Protein AF-A0A966WKJ8-F1 (afdb_monomer_lite)

Foldseek 3Di:
DDDDDPDDDDPDPPVVVVVVVVVVVVVVVVVVCVVCVVLVVQQCVLLVDDWDDPVSLVSNLVSCVVVVCDDVSSVQLSVQLVVVCVVVVDTHSVVSVVSSVVSVCVVCVVVPDDDDPPPPDD

pLDDT: mean 86.0, std 14.84, range [48.34, 98.31]

Secondary structure (DSSP, 8-state):
-------PPPP-THHHHHHHHHHHHHHHHHHHHHHTHHHHHHHHHGGGSSS--HHHHHHHHHHHHHTT--HHHHHHHHHHHHHHHHHHT---HHHHHHHHHHHHHHHHGGG-S---TTPPP-

Structure (mmCIF, N/CA/C/O backbone):
data_AF-A0A966WKJ8-F1
#
_entry.id   AF-A0A966WKJ8-F1
#
loop_
_atom_site.group_PDB
_atom_site.id
_atom_site.type_symbol
_atom_site.label_atom_id
_atom_site.label_alt_id
_atom_site.label_comp_id
_atom_site.label_asym_id
_atom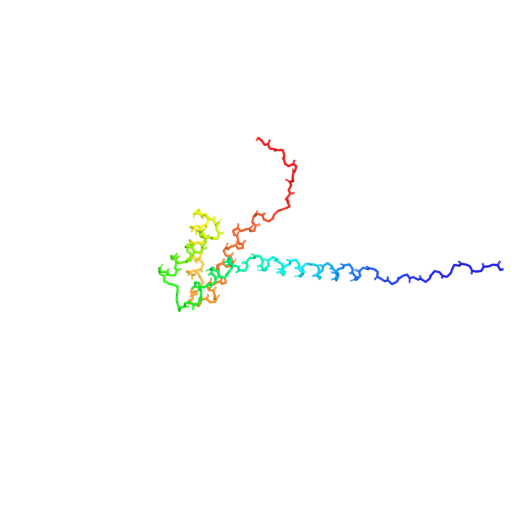_site.label_entity_id
_atom_site.label_seq_id
_atom_site.pdbx_PDB_ins_code
_atom_site.Cartn_x
_atom_site.Cartn_y
_atom_site.Cartn_z
_atom_site.occupancy
_atom_site.B_iso_or_equiv
_atom_site.auth_seq_id
_atom_site.auth_comp_id
_atom_site.auth_asym_id
_atom_site.auth_atom_id
_atom_site.pdbx_PDB_model_num
ATOM 1 N N . MET A 1 1 ? -6.209 -51.553 -58.256 1.00 51.97 1 MET A N 1
ATOM 2 C CA . MET A 1 1 ? -5.328 -51.666 -57.070 1.00 51.97 1 MET A CA 1
ATOM 3 C C . MET A 1 1 ? -4.437 -50.437 -57.142 1.00 51.97 1 MET A C 1
ATOM 5 O O . MET A 1 1 ? -3.725 -50.331 -58.119 1.00 51.97 1 MET A O 1
ATOM 9 N N . PHE A 1 2 ? -4.680 -49.344 -56.424 1.00 56.38 2 PHE A N 1
ATOM 10 C CA . PHE A 1 2 ? -4.413 -49.126 -55.002 1.00 56.38 2 PHE A CA 1
ATOM 11 C C . PHE A 1 2 ? -5.295 -47.969 -54.502 1.00 56.38 2 PHE A C 1
ATOM 13 O O . PHE A 1 2 ? -5.336 -46.915 -55.128 1.00 56.38 2 PHE A O 1
ATOM 20 N N . ASN A 1 3 ? -5.994 -48.159 -53.383 1.00 48.34 3 ASN A N 1
ATOM 21 C CA . ASN A 1 3 ? -6.744 -47.098 -52.712 1.00 48.34 3 ASN A CA 1
ATOM 22 C C . ASN A 1 3 ? -5.873 -46.570 -51.561 1.00 48.34 3 ASN A C 1
ATOM 24 O O . ASN A 1 3 ? -5.774 -47.232 -50.530 1.00 48.34 3 ASN A O 1
ATOM 28 N N . LEU A 1 4 ? -5.180 -45.440 -51.759 1.00 65.50 4 LEU A N 1
ATOM 29 C CA . LEU A 1 4 ? -4.133 -44.960 -50.841 1.00 65.50 4 LEU A CA 1
ATOM 30 C C . LEU A 1 4 ? -4.431 -43.615 -50.162 1.00 65.50 4 LEU A C 1
ATOM 32 O O . LEU A 1 4 ? -3.513 -42.982 -49.661 1.00 65.50 4 LEU A O 1
ATOM 36 N N . PHE A 1 5 ? -5.683 -43.153 -50.121 1.00 63.97 5 PHE A N 1
ATOM 37 C CA . PHE A 1 5 ? -6.009 -41.889 -49.449 1.00 63.97 5 PHE A CA 1
ATOM 38 C C . PHE A 1 5 ? -7.343 -41.952 -48.706 1.00 63.97 5 PHE A C 1
ATOM 40 O O . PHE A 1 5 ? -8.347 -41.374 -49.107 1.00 63.97 5 PHE A O 1
ATOM 47 N N . LYS A 1 6 ? -7.330 -42.610 -47.545 1.00 63.03 6 LYS A N 1
ATOM 48 C CA . LYS A 1 6 ? -8.292 -42.340 -46.470 1.00 63.03 6 LYS A CA 1
ATOM 49 C C . LYS A 1 6 ? -7.536 -41.669 -45.325 1.00 63.03 6 LYS A C 1
ATOM 51 O O . LYS A 1 6 ? -7.122 -42.312 -44.366 1.00 63.03 6 LYS A O 1
ATOM 56 N N . ARG A 1 7 ? -7.284 -40.362 -45.471 1.00 51.72 7 ARG A N 1
ATOM 57 C CA . ARG A 1 7 ? -6.708 -39.516 -44.416 1.00 51.72 7 ARG A CA 1
ATOM 58 C C . ARG A 1 7 ? -7.775 -39.337 -43.332 1.00 51.72 7 ARG A C 1
ATOM 60 O O . ARG A 1 7 ? -8.783 -38.673 -43.550 1.00 51.72 7 ARG A O 1
ATOM 67 N N . LYS A 1 8 ? -7.571 -39.977 -42.180 1.00 55.03 8 LYS A N 1
ATOM 68 C CA . LYS A 1 8 ? -8.306 -39.697 -40.942 1.00 55.03 8 LYS A CA 1
ATOM 69 C C . LYS A 1 8 ? -7.981 -38.259 -40.526 1.00 55.03 8 LYS A C 1
ATOM 71 O O . LYS A 1 8 ? -6.805 -37.912 -40.426 1.00 55.03 8 LYS A O 1
ATOM 76 N N . ALA A 1 9 ? -9.008 -37.428 -40.351 1.00 58.06 9 ALA A N 1
ATOM 77 C CA . ALA A 1 9 ? -8.851 -36.055 -39.883 1.00 58.06 9 ALA A CA 1
ATOM 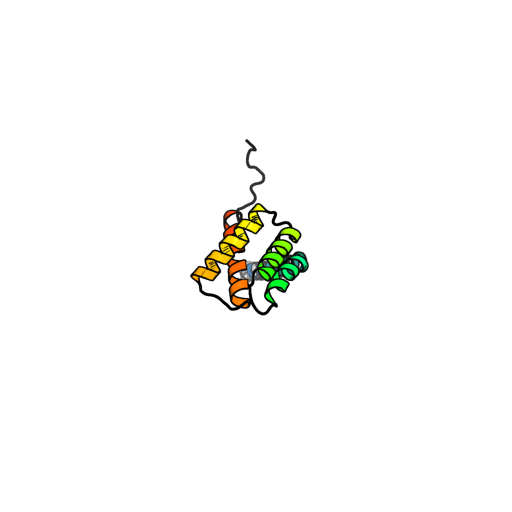78 C C . ALA A 1 9 ? -8.157 -36.046 -38.503 1.00 58.06 9 ALA A C 1
ATOM 80 O O . ALA A 1 9 ? -8.526 -36.863 -37.650 1.00 58.06 9 ALA A O 1
ATOM 81 N N . PRO A 1 10 ? -7.150 -35.184 -38.272 1.00 56.88 10 PRO A N 1
ATOM 82 C CA . PRO A 1 10 ? -6.540 -35.054 -36.956 1.00 56.88 10 PRO A CA 1
ATOM 83 C C . PRO A 1 10 ? -7.544 -34.430 -35.970 1.00 56.88 10 PRO A C 1
ATOM 85 O O . PRO A 1 10 ? -8.344 -33.581 -36.371 1.00 56.88 10 PRO A O 1
ATOM 88 N N . PRO A 1 11 ? -7.532 -34.838 -34.689 1.00 56.25 11 PRO A N 1
ATOM 89 C CA . PRO A 1 11 ? -8.347 -34.195 -33.669 1.00 56.25 11 PRO A CA 1
ATOM 90 C C . PRO A 1 11 ? -7.894 -32.743 -33.460 1.00 56.25 11 PRO A C 1
ATOM 92 O O . PRO A 1 11 ? -6.716 -32.417 -33.593 1.00 56.25 11 PRO A O 1
ATOM 95 N N . SER A 1 12 ? -8.866 -31.887 -33.145 1.00 60.41 12 SER A N 1
ATOM 96 C CA . SER A 1 12 ? -8.738 -30.455 -32.857 1.00 60.41 12 SER A CA 1
ATOM 97 C C . SER A 1 12 ? -7.530 -30.120 -31.964 1.00 60.41 12 SER A C 1
ATOM 99 O O . SER A 1 12 ? -7.561 -30.315 -30.752 1.00 60.41 12 SER A O 1
ATOM 101 N N . VAL A 1 13 ? -6.471 -29.575 -32.570 1.00 53.59 13 VAL A N 1
ATOM 102 C CA . VAL A 1 13 ? -5.258 -29.071 -31.892 1.00 53.59 13 VAL A CA 1
ATOM 103 C C . VAL A 1 13 ? -5.452 -27.694 -31.240 1.00 53.59 13 VAL A C 1
ATOM 105 O O . VAL A 1 13 ? -4.546 -27.184 -30.591 1.00 53.59 13 VAL A O 1
ATOM 108 N N . VAL A 1 14 ? -6.634 -27.086 -31.368 1.00 53.81 14 VAL A N 1
ATOM 109 C CA . VAL A 1 14 ? -6.886 -25.713 -30.894 1.00 53.81 14 VAL A CA 1
ATOM 110 C C . VAL A 1 14 ? -7.245 -25.668 -29.399 1.00 53.81 14 VAL A C 1
ATOM 112 O O . VAL A 1 14 ? -6.962 -24.683 -28.727 1.00 53.81 14 VAL A O 1
ATOM 115 N N . ALA A 1 15 ? -7.794 -26.754 -28.841 1.00 52.44 15 ALA A N 1
ATOM 116 C CA . ALA A 1 15 ? -8.186 -26.818 -27.427 1.00 52.44 15 ALA A CA 1
ATOM 117 C C . ALA A 1 15 ? -6.993 -26.987 -26.459 1.00 52.44 15 ALA A C 1
ATOM 119 O O . ALA A 1 15 ? -7.054 -26.533 -25.321 1.00 52.44 15 ALA A O 1
ATOM 120 N N . GLY A 1 16 ? -5.889 -27.601 -26.904 1.00 55.03 16 GLY A N 1
ATOM 121 C CA . GLY A 1 16 ? -4.723 -27.868 -26.049 1.00 55.03 16 GLY A CA 1
ATOM 122 C C . GLY A 1 16 ? -3.830 -26.649 -25.793 1.00 55.03 16 GLY A C 1
ATOM 123 O O . GLY A 1 16 ? -3.245 -26.532 -24.720 1.00 55.03 16 GLY A O 1
ATOM 124 N N . ALA A 1 17 ? -3.748 -25.716 -26.748 1.00 57.84 17 ALA A N 1
ATOM 125 C CA . ALA A 1 17 ? -2.874 -24.544 -26.648 1.00 57.84 17 ALA A CA 1
ATOM 126 C C . ALA A 1 17 ? -3.376 -23.509 -25.623 1.00 57.84 17 ALA A C 1
ATOM 128 O O . ALA A 1 17 ? -2.582 -22.962 -24.862 1.00 57.84 17 ALA A O 1
ATOM 129 N N . SER A 1 18 ? -4.694 -23.288 -25.551 1.00 64.88 18 SER A N 1
ATOM 130 C CA . SER A 1 18 ? -5.301 -22.371 -24.573 1.00 64.88 18 SER A CA 1
ATOM 131 C C . SER A 1 18 ? -5.183 -22.903 -23.140 1.00 64.88 18 SER A C 1
ATOM 133 O O . SER A 1 18 ? -4.885 -22.146 -22.220 1.00 64.88 18 SER A O 1
ATOM 135 N N . GLN A 1 19 ? -5.318 -24.218 -22.960 1.00 60.38 19 GLN A N 1
ATOM 136 C CA . GLN A 1 19 ? -5.237 -24.862 -21.649 1.00 60.38 19 GLN A CA 1
ATOM 137 C C . GLN A 1 19 ? -3.793 -24.934 -21.123 1.00 60.38 19 GLN A C 1
ATOM 139 O O . GLN A 1 19 ? -3.553 -24.728 -19.936 1.00 60.38 19 GLN A O 1
ATOM 144 N N . ALA A 1 20 ? -2.812 -25.149 -22.007 1.00 64.06 20 ALA A N 1
ATOM 145 C CA . ALA A 1 20 ? -1.393 -25.085 -21.654 1.00 64.06 20 ALA A CA 1
ATOM 146 C C . ALA A 1 20 ? -0.944 -23.659 -21.279 1.00 64.06 20 ALA A C 1
ATOM 148 O O . ALA A 1 20 ? -0.177 -23.493 -20.329 1.00 64.06 20 ALA A O 1
ATOM 149 N N . ALA A 1 21 ? -1.452 -22.636 -21.977 1.00 67.81 21 ALA A N 1
ATOM 150 C CA . ALA A 1 21 ? -1.175 -21.235 -21.666 1.00 67.81 21 ALA A CA 1
ATOM 151 C C . ALA A 1 21 ? -1.748 -20.820 -20.300 1.00 67.81 21 ALA A C 1
ATOM 153 O O . ALA A 1 21 ? -1.027 -20.231 -19.502 1.00 67.81 21 ALA A O 1
ATOM 154 N N . GLU A 1 22 ? -2.990 -21.194 -19.969 1.00 68.44 22 GLU A N 1
ATOM 155 C CA . GLU A 1 22 ? -3.571 -20.909 -18.646 1.00 68.44 22 GLU A CA 1
ATOM 156 C C . GLU A 1 22 ? -2.790 -21.560 -17.496 1.00 68.44 22 GLU A C 1
ATOM 158 O O . GLU A 1 22 ? -2.602 -20.948 -16.442 1.00 68.44 22 GLU A O 1
ATOM 163 N N . VAL A 1 23 ? -2.321 -22.799 -17.678 1.00 73.94 23 VAL A N 1
ATOM 164 C CA . VAL A 1 23 ? -1.502 -23.494 -16.672 1.00 73.94 23 VAL A CA 1
ATOM 165 C C . VAL A 1 23 ? -0.152 -22.794 -16.497 1.00 73.94 23 VAL A C 1
ATOM 167 O O . VAL A 1 23 ? 0.280 -22.583 -15.364 1.00 73.94 23 VAL A O 1
ATOM 170 N N . ALA A 1 24 ? 0.481 -22.367 -17.592 1.00 77.44 24 ALA A N 1
ATOM 171 C CA . ALA A 1 24 ? 1.726 -21.605 -17.543 1.00 77.44 24 ALA A CA 1
ATOM 172 C C . ALA A 1 24 ? 1.544 -20.232 -16.868 1.00 77.44 24 ALA A C 1
ATOM 174 O O . ALA A 1 24 ? 2.355 -19.851 -16.024 1.00 77.44 24 ALA A O 1
ATOM 175 N N . SER A 1 25 ? 0.456 -19.512 -17.166 1.00 78.56 25 SER A N 1
ATOM 176 C CA . SER A 1 25 ? 0.123 -18.240 -16.510 1.00 78.56 25 SER A CA 1
ATOM 177 C C . SER A 1 25 ? -0.134 -18.415 -15.014 1.00 78.56 25 SER A C 1
ATOM 179 O O . SER A 1 25 ? 0.304 -17.588 -14.216 1.00 78.56 25 SER A O 1
ATOM 181 N N . ARG A 1 26 ? -0.798 -19.505 -14.606 1.00 83.44 26 ARG A N 1
ATOM 182 C CA . ARG A 1 26 ? -1.004 -19.840 -13.189 1.00 83.44 26 ARG A CA 1
ATOM 183 C C . ARG A 1 26 ? 0.310 -20.121 -12.461 1.00 83.44 26 ARG A C 1
ATOM 185 O O . ARG A 1 26 ? 0.480 -19.643 -11.341 1.00 83.44 26 ARG A O 1
ATOM 192 N N . ASP A 1 27 ? 1.239 -20.840 -13.090 1.00 92.56 27 ASP A N 1
ATOM 193 C CA . ASP A 1 27 ? 2.570 -21.088 -12.520 1.00 92.56 27 ASP A CA 1
ATOM 194 C C . ASP A 1 27 ? 3.376 -19.787 -12.383 1.00 92.56 27 ASP A C 1
ATOM 196 O O . ASP A 1 27 ? 3.941 -19.501 -11.325 1.00 92.56 27 ASP A O 1
ATOM 200 N N . TRP A 1 28 ? 3.360 -18.937 -13.414 1.00 94.88 28 TRP A N 1
ATOM 201 C CA . TRP A 1 28 ? 4.014 -17.628 -13.377 1.00 94.88 28 TRP A CA 1
ATOM 202 C C . TRP A 1 28 ? 3.440 -16.712 -12.284 1.00 94.88 28 TRP A C 1
ATOM 204 O O . TRP A 1 28 ? 4.205 -16.155 -11.495 1.00 94.88 28 TRP A O 1
ATOM 214 N N . LEU A 1 29 ? 2.110 -16.613 -12.165 1.00 95.38 29 LEU A N 1
ATOM 215 C CA . LEU A 1 29 ? 1.454 -15.847 -11.097 1.00 95.38 29 LEU A CA 1
ATOM 216 C C . LEU A 1 29 ? 1.809 -16.385 -9.706 1.00 95.38 29 LEU A C 1
ATOM 218 O O . LEU A 1 29 ? 1.990 -15.604 -8.771 1.00 95.38 29 LEU A O 1
ATOM 222 N N . GLY A 1 30 ? 1.937 -17.706 -9.558 1.00 95.75 30 GLY A N 1
ATOM 223 C CA . GLY A 1 30 ? 2.385 -18.334 -8.317 1.00 95.75 30 GLY A CA 1
ATOM 224 C C . GLY A 1 30 ? 3.795 -17.891 -7.925 1.00 95.75 30 GLY A C 1
ATOM 225 O O . GLY A 1 30 ? 4.022 -17.475 -6.785 1.00 95.75 30 GLY A O 1
ATOM 226 N N . ARG A 1 31 ? 4.729 -17.900 -8.883 1.00 96.00 31 ARG A N 1
ATOM 227 C CA . ARG A 1 31 ? 6.105 -17.418 -8.677 1.00 96.00 31 ARG A CA 1
ATOM 228 C C . ARG A 1 31 ? 6.139 -15.930 -8.335 1.00 96.00 31 ARG A C 1
ATOM 230 O O . ARG A 1 31 ? 6.814 -15.560 -7.378 1.00 96.00 31 ARG A O 1
ATOM 237 N N . LEU A 1 32 ? 5.368 -15.106 -9.047 1.00 94.75 32 LEU A N 1
ATOM 238 C CA . LEU A 1 32 ? 5.255 -13.669 -8.783 1.00 94.75 32 LEU A CA 1
ATOM 239 C C . LEU A 1 32 ? 4.695 -13.388 -7.382 1.00 94.75 32 LEU A C 1
ATOM 241 O O . LEU A 1 32 ? 5.228 -12.573 -6.632 1.00 94.75 32 LEU A O 1
ATOM 245 N N . ARG A 1 33 ? 3.635 -14.098 -6.981 1.00 94.00 33 ARG A N 1
ATOM 246 C CA . ARG A 1 33 ? 3.072 -13.976 -5.632 1.00 94.00 33 ARG A CA 1
ATOM 247 C C . ARG A 1 33 ? 4.098 -14.361 -4.569 1.00 94.00 33 ARG A C 1
ATOM 249 O O . ARG A 1 33 ? 4.189 -13.689 -3.544 1.00 94.00 33 ARG A O 1
ATOM 256 N N . SER A 1 34 ? 4.861 -15.428 -4.808 1.00 96.00 34 SER A N 1
ATOM 257 C CA . SER A 1 34 ? 5.915 -15.871 -3.895 1.00 96.00 34 SER A CA 1
ATOM 258 C C . SER A 1 34 ? 7.037 -14.840 -3.777 1.00 96.00 34 SER A C 1
ATOM 260 O O . SER A 1 34 ? 7.496 -14.585 -2.665 1.00 96.00 34 SER A O 1
ATOM 262 N N . SER A 1 35 ? 7.473 -14.226 -4.882 1.00 95.56 35 SER A N 1
ATOM 263 C CA . SER A 1 35 ? 8.537 -13.215 -4.849 1.00 95.56 35 SER A CA 1
ATOM 264 C C . SER A 1 35 ? 8.094 -11.925 -4.156 1.00 95.56 35 SER A C 1
ATOM 266 O O . SER A 1 35 ? 8.895 -11.296 -3.472 1.00 95.56 35 SER A O 1
ATOM 268 N N . LEU A 1 36 ? 6.813 -11.564 -4.261 1.00 95.56 36 LEU A N 1
ATOM 269 C CA . LEU A 1 36 ? 6.237 -10.380 -3.614 1.00 95.56 36 LEU A CA 1
ATOM 270 C C . LEU A 1 36 ? 5.739 -10.626 -2.181 1.00 95.56 36 LEU A C 1
ATOM 272 O O . LEU A 1 36 ? 5.232 -9.703 -1.541 1.00 95.56 36 LEU A O 1
ATOM 276 N N . GLN A 1 37 ? 5.869 -11.845 -1.646 1.00 95.69 37 GLN A N 1
ATOM 277 C CA . GLN A 1 37 ? 5.255 -12.217 -0.367 1.00 95.69 37 GLN A CA 1
ATOM 278 C C . GLN A 1 37 ? 5.717 -11.326 0.791 1.00 95.69 37 GLN A C 1
ATOM 280 O O . GLN A 1 37 ? 4.882 -10.908 1.594 1.00 95.69 37 GLN A O 1
ATOM 285 N N . ARG A 1 38 ? 7.013 -10.997 0.868 1.00 93.75 38 ARG A N 1
ATOM 286 C CA . ARG A 1 38 ? 7.563 -10.147 1.936 1.00 93.75 38 ARG A CA 1
ATOM 287 C C . ARG A 1 38 ? 6.965 -8.740 1.903 1.00 93.75 38 ARG A C 1
ATOM 289 O O . ARG A 1 38 ? 6.430 -8.294 2.913 1.00 93.75 38 ARG A O 1
ATOM 296 N N . THR A 1 39 ? 6.989 -8.095 0.739 1.00 94.12 39 THR A N 1
ATOM 297 C CA . THR A 1 39 ? 6.427 -6.754 0.524 1.00 94.12 39 THR A CA 1
ATOM 298 C C . THR A 1 39 ? 4.934 -6.725 0.825 1.00 94.12 39 THR A C 1
ATOM 300 O O . THR A 1 39 ? 4.470 -5.927 1.637 1.00 94.12 39 THR A O 1
ATOM 303 N N . GLY A 1 40 ? 4.184 -7.664 0.241 1.00 93.56 40 GLY A N 1
ATOM 304 C CA . GLY A 1 40 ? 2.746 -7.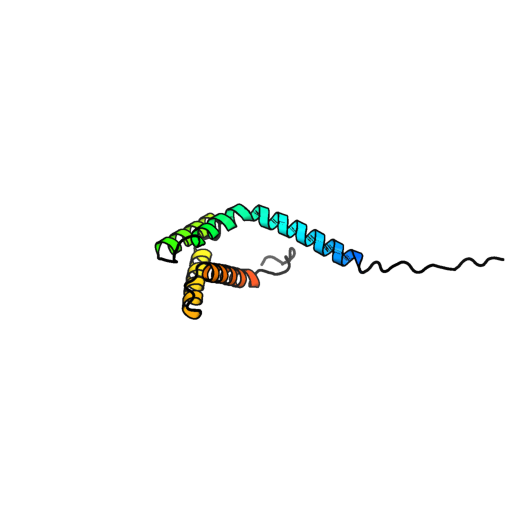765 0.461 1.00 93.56 40 GLY A CA 1
ATOM 305 C C . GLY A 1 40 ? 2.390 -8.012 1.927 1.00 93.56 40 GLY A C 1
ATOM 306 O O . GLY A 1 40 ? 1.398 -7.473 2.407 1.00 93.56 40 GLY A O 1
ATOM 307 N N . SER A 1 41 ? 3.205 -8.781 2.656 1.00 93.62 41 SER A N 1
ATOM 308 C CA . SER A 1 41 ? 2.975 -9.040 4.083 1.00 93.62 41 SER A CA 1
ATOM 309 C C . SER A 1 41 ? 3.279 -7.815 4.939 1.00 93.62 41 SER A C 1
ATOM 311 O O . SER A 1 41 ? 2.471 -7.493 5.799 1.00 93.62 41 SER A O 1
ATOM 313 N N . SER A 1 42 ? 4.378 -7.098 4.671 1.00 93.56 42 SER A N 1
ATOM 314 C CA . SER A 1 42 ? 4.732 -5.871 5.402 1.00 93.56 42 SER A CA 1
ATOM 315 C C . SER A 1 42 ? 3.619 -4.825 5.338 1.00 93.56 42 SER A C 1
ATOM 317 O O . SER A 1 42 ? 3.283 -4.225 6.350 1.00 93.56 42 SER A O 1
ATOM 319 N N . ILE A 1 43 ? 3.012 -4.644 4.163 1.00 94.75 43 IL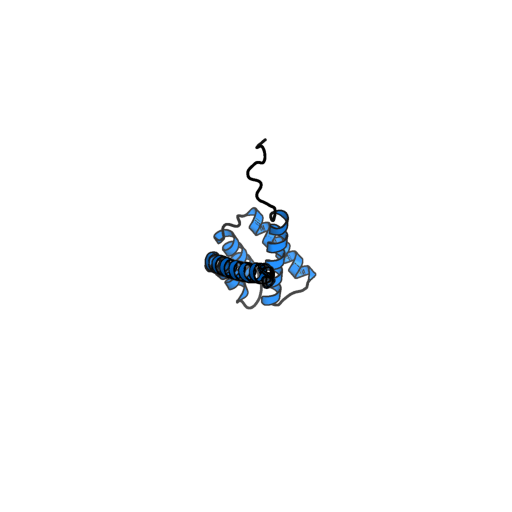E A N 1
ATOM 320 C CA . ILE A 1 43 ? 1.899 -3.705 3.972 1.00 94.75 43 ILE A CA 1
ATOM 321 C C . ILE A 1 43 ? 0.604 -4.263 4.583 1.00 94.75 43 ILE A C 1
ATOM 323 O O . ILE A 1 43 ? -0.171 -3.530 5.189 1.00 94.75 43 ILE A O 1
ATOM 327 N N . ALA A 1 44 ? 0.350 -5.570 4.446 1.00 92.94 44 ALA A N 1
ATOM 328 C CA . ALA A 1 44 ? -0.877 -6.186 4.945 1.00 92.94 44 ALA A CA 1
ATOM 329 C C . ALA A 1 44 ? -0.991 -6.182 6.478 1.00 92.94 44 ALA A C 1
ATOM 331 O O . ALA A 1 44 ? -2.117 -6.149 6.975 1.00 92.94 44 ALA A O 1
ATOM 332 N N . THR A 1 45 ? 0.126 -6.211 7.213 1.00 92.56 45 THR A N 1
ATOM 333 C CA . THR A 1 45 ? 0.134 -6.209 8.687 1.00 92.56 45 THR A CA 1
ATOM 334 C C . THR A 1 45 ? -0.568 -4.984 9.268 1.00 92.56 45 THR A C 1
ATOM 336 O O . THR A 1 45 ? -1.329 -5.136 10.223 1.00 92.56 45 THR A O 1
ATOM 339 N N . VAL A 1 46 ? -0.442 -3.818 8.626 1.00 92.06 46 VAL A N 1
ATOM 340 C CA . VAL A 1 46 ? -1.121 -2.574 9.035 1.00 92.06 46 VAL A CA 1
ATOM 341 C C . VAL A 1 46 ? -2.645 -2.753 9.096 1.00 92.06 46 VAL A C 1
ATOM 343 O O . VAL A 1 46 ? -3.333 -2.183 9.939 1.00 92.06 46 VAL A O 1
ATOM 346 N N . PHE A 1 47 ? -3.195 -3.625 8.245 1.00 91.44 47 PHE A N 1
ATOM 347 C CA . PHE A 1 47 ? -4.635 -3.884 8.168 1.00 91.44 47 PHE A CA 1
ATOM 348 C C . PHE A 1 47 ? -5.142 -4.958 9.138 1.00 91.44 47 PHE A C 1
ATOM 350 O O . PHE A 1 47 ? -6.318 -5.312 9.094 1.00 91.44 47 PHE A O 1
ATOM 357 N N . THR A 1 48 ? -4.278 -5.491 10.005 1.00 88.88 48 THR A N 1
ATOM 358 C CA . THR A 1 48 ? -4.671 -6.446 11.058 1.00 88.88 48 THR A CA 1
ATOM 359 C C . THR A 1 48 ? -5.105 -5.762 12.358 1.00 88.88 48 THR A C 1
ATOM 361 O O . THR A 1 48 ? -5.685 -6.414 13.229 1.00 88.88 48 THR A O 1
ATOM 364 N N . GLY A 1 49 ? -4.856 -4.452 12.480 1.00 81.00 49 GLY A N 1
ATOM 365 C CA . GLY A 1 49 ? -5.309 -3.617 13.591 1.00 81.00 49 GLY A CA 1
ATOM 366 C C . GLY A 1 49 ? -6.828 -3.392 13.618 1.00 81.00 49 GLY A C 1
ATOM 367 O O . GLY A 1 49 ? -7.566 -3.817 12.731 1.00 81.00 49 GLY A O 1
ATOM 368 N N . LYS A 1 50 ? -7.315 -2.719 14.669 1.00 75.00 50 LYS A N 1
ATOM 369 C CA . LYS A 1 50 ? -8.759 -2.499 14.899 1.00 75.00 50 LYS A CA 1
ATOM 370 C C . LYS A 1 50 ? -9.363 -1.346 14.096 1.00 75.00 50 LYS A C 1
ATOM 372 O O . LYS A 1 50 ? -10.565 -1.369 13.846 1.00 75.00 50 LYS A O 1
ATOM 377 N N . TRP A 1 51 ? -8.575 -0.332 13.759 1.00 81.75 51 TRP A N 1
ATOM 378 C CA . TRP A 1 51 ? -9.032 0.863 13.057 1.00 81.75 51 TRP A CA 1
ATOM 379 C C . TRP A 1 51 ? -7.854 1.542 12.358 1.00 81.75 51 TRP A C 1
ATOM 381 O O . TRP A 1 51 ? -6.700 1.287 12.692 1.00 81.75 51 TRP A O 1
ATOM 391 N N . LEU A 1 52 ? -8.163 2.421 11.407 1.00 85.44 52 LEU A N 1
ATOM 392 C CA . LEU A 1 52 ? -7.179 3.258 10.735 1.00 85.44 52 LEU A CA 1
ATOM 393 C C . LEU A 1 52 ? -7.113 4.622 11.437 1.00 85.44 52 LEU A C 1
ATOM 395 O O . LEU A 1 52 ? -7.981 5.471 11.227 1.00 85.44 52 LEU A O 1
ATOM 399 N N . ASP A 1 53 ? -6.119 4.795 12.300 1.00 89.38 53 ASP A N 1
ATOM 400 C CA . ASP A 1 53 ? -5.766 6.050 12.966 1.00 89.38 53 ASP A CA 1
ATOM 401 C C . ASP A 1 53 ? -4.462 6.633 12.397 1.00 89.38 53 ASP A C 1
ATOM 403 O O . ASP A 1 53 ? -3.905 6.124 11.421 1.00 89.38 53 ASP A O 1
ATOM 407 N N . ASP A 1 54 ? -3.995 7.735 12.982 1.00 91.50 54 ASP A N 1
ATOM 408 C CA . ASP A 1 54 ? -2.776 8.425 12.549 1.00 91.50 54 ASP A CA 1
ATOM 409 C C . ASP A 1 54 ? -1.524 7.534 12.669 1.00 91.50 54 ASP A C 1
ATOM 411 O O . ASP A 1 54 ? -0.646 7.579 11.800 1.00 91.50 54 ASP A O 1
ATOM 415 N N . ASP A 1 55 ? -1.473 6.669 13.685 1.00 92.25 55 ASP A N 1
ATOM 416 C CA . ASP A 1 55 ? -0.392 5.697 13.865 1.00 92.25 55 ASP A CA 1
ATOM 417 C C . ASP A 1 55 ? -0.412 4.650 12.741 1.00 92.25 55 ASP A C 1
ATOM 419 O O . ASP A 1 55 ? 0.621 4.388 12.122 1.00 92.25 55 ASP A O 1
ATOM 423 N N . ALA A 1 56 ? -1.587 4.120 12.389 1.00 92.69 56 ALA A N 1
ATOM 424 C CA . ALA A 1 56 ? -1.733 3.181 11.279 1.00 92.69 56 ALA A CA 1
ATOM 425 C C . ALA A 1 56 ? -1.380 3.814 9.917 1.00 92.69 56 ALA A C 1
ATOM 427 O O . ALA A 1 56 ? -0.790 3.151 9.062 1.00 92.69 56 ALA A O 1
ATOM 428 N N . TYR A 1 57 ? -1.682 5.101 9.699 1.00 95.06 57 TYR A N 1
ATOM 429 C CA . TYR A 1 57 ? -1.220 5.816 8.499 1.00 95.06 57 TYR A CA 1
ATOM 430 C C . TYR A 1 57 ? 0.306 5.953 8.457 1.00 95.06 57 TYR A C 1
ATOM 432 O O . TYR A 1 57 ? 0.897 5.792 7.390 1.00 95.06 57 TYR A O 1
ATOM 440 N N . THR A 1 58 ? 0.935 6.215 9.602 1.00 95.94 58 THR A N 1
ATOM 441 C CA . THR A 1 58 ? 2.398 6.303 9.723 1.00 95.94 58 THR A CA 1
ATOM 442 C C . THR A 1 58 ? 3.056 4.942 9.472 1.00 95.94 58 THR A C 1
ATOM 444 O O . THR A 1 58 ? 4.062 4.845 8.768 1.00 95.94 58 THR A O 1
ATOM 447 N N . GLU A 1 59 ? 2.469 3.859 9.988 1.00 95.19 59 GLU A N 1
ATOM 448 C CA . GLU A 1 59 ? 2.943 2.496 9.736 1.00 95.19 59 GLU A CA 1
ATOM 449 C C . GLU A 1 59 ? 2.807 2.121 8.252 1.00 95.19 59 GLU A C 1
ATOM 451 O O . GLU A 1 59 ? 3.735 1.555 7.669 1.00 95.19 59 GLU A O 1
ATOM 456 N N . LEU A 1 60 ? 1.692 2.497 7.613 1.00 96.62 60 LEU A N 1
ATOM 457 C CA . LEU A 1 60 ? 1.492 2.298 6.177 1.00 96.62 60 LEU A CA 1
ATOM 458 C C . LEU A 1 60 ? 2.519 3.068 5.341 1.00 96.62 60 LEU A C 1
ATOM 460 O O . LEU A 1 60 ? 3.078 2.503 4.401 1.00 96.62 60 LEU A O 1
ATOM 464 N N . GLU A 1 61 ? 2.791 4.330 5.682 1.00 97.38 61 GLU A N 1
ATOM 465 C CA . GLU A 1 61 ? 3.829 5.138 5.033 1.00 97.38 61 GLU A CA 1
ATOM 466 C C . GL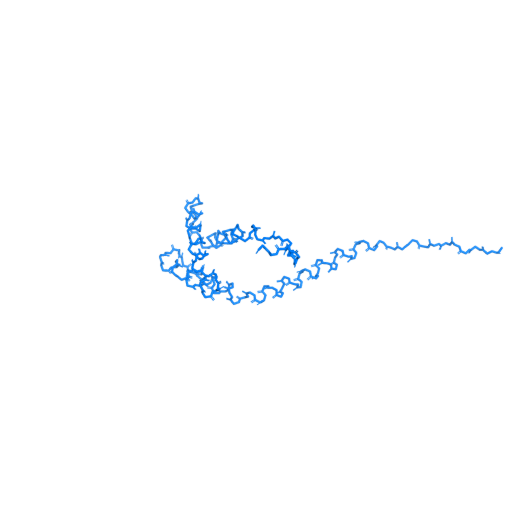U A 1 61 ? 5.197 4.453 5.120 1.00 97.38 61 GLU A C 1
ATOM 468 O O . GLU A 1 61 ? 5.863 4.247 4.103 1.00 97.38 61 GLU A O 1
ATOM 473 N N . SER A 1 62 ? 5.583 4.031 6.326 1.00 97.00 62 SER A N 1
ATOM 474 C CA . SER A 1 62 ? 6.835 3.315 6.572 1.00 97.00 62 SER A CA 1
ATOM 475 C C . SER A 1 62 ? 6.921 2.021 5.758 1.00 97.00 62 SER A C 1
ATOM 477 O O . SER A 1 62 ? 7.926 1.768 5.090 1.00 97.00 62 SER A O 1
ATOM 479 N N . ALA A 1 63 ? 5.847 1.224 5.731 1.00 96.44 63 ALA A N 1
ATOM 480 C CA . ALA A 1 63 ? 5.786 -0.013 4.959 1.00 96.44 63 ALA A CA 1
ATOM 481 C C . ALA A 1 63 ? 5.937 0.225 3.447 1.00 96.44 63 ALA A C 1
ATOM 483 O O . ALA A 1 63 ? 6.629 -0.543 2.779 1.00 96.44 63 ALA A O 1
ATOM 484 N N . LEU A 1 64 ? 5.329 1.286 2.906 1.00 97.44 64 LEU A N 1
ATOM 485 C CA . LEU A 1 64 ? 5.452 1.659 1.493 1.00 97.44 64 LEU A CA 1
ATOM 486 C C . LEU A 1 64 ? 6.868 2.145 1.145 1.00 97.44 64 LEU A C 1
ATOM 488 O O . LEU A 1 64 ? 7.400 1.794 0.094 1.00 97.44 64 LEU A O 1
ATOM 492 N N . LEU A 1 65 ? 7.512 2.904 2.034 1.00 97.50 65 LEU A N 1
ATOM 493 C CA . LEU A 1 65 ? 8.893 3.353 1.838 1.00 97.50 65 LEU A CA 1
ATOM 494 C C . LEU A 1 65 ? 9.896 2.196 1.911 1.00 97.50 65 LEU A C 1
ATOM 496 O O . LEU A 1 65 ? 10.777 2.111 1.062 1.00 97.50 65 LEU A O 1
ATOM 500 N N . MET A 1 66 ? 9.736 1.274 2.867 1.00 96.19 66 MET A N 1
ATOM 501 C CA . MET A 1 66 ? 10.541 0.044 2.941 1.00 96.19 66 MET A CA 1
ATOM 502 C C . MET A 1 66 ? 10.322 -0.886 1.740 1.00 96.19 66 MET A C 1
ATOM 504 O O . MET A 1 66 ? 11.159 -1.742 1.466 1.00 96.19 66 MET A O 1
ATOM 508 N N . ALA A 1 67 ? 9.193 -0.738 1.046 1.00 95.69 67 ALA A N 1
ATOM 509 C CA . ALA A 1 67 ? 8.862 -1.452 -0.180 1.00 95.69 67 ALA A CA 1
ATOM 510 C C . ALA A 1 67 ? 9.400 -0.773 -1.453 1.00 95.69 67 ALA A C 1
ATOM 512 O O . ALA A 1 67 ? 8.973 -1.136 -2.548 1.00 95.69 67 ALA A O 1
ATOM 513 N N . ASP A 1 68 ? 10.299 0.206 -1.321 1.00 95.94 68 ASP A N 1
ATOM 514 C CA . ASP A 1 68 ? 10.908 0.951 -2.426 1.00 95.94 68 ASP A CA 1
ATOM 515 C C . ASP A 1 68 ? 9.907 1.753 -3.289 1.00 95.94 68 ASP A C 1
ATOM 517 O O . ASP A 1 68 ? 10.175 2.039 -4.455 1.00 95.94 68 ASP A O 1
ATOM 521 N N . ALA A 1 69 ? 8.760 2.177 -2.737 1.00 94.94 69 ALA A N 1
ATOM 522 C CA . ALA A 1 69 ? 7.814 3.030 -3.473 1.00 94.94 69 ALA A CA 1
ATOM 523 C C . ALA A 1 69 ? 8.355 4.458 -3.708 1.00 94.94 69 ALA A C 1
ATOM 525 O O . ALA A 1 69 ? 8.043 5.099 -4.711 1.00 94.94 69 ALA A O 1
ATOM 526 N N . GLY A 1 70 ? 9.185 4.956 -2.785 1.00 96.88 70 GLY A N 1
ATOM 527 C CA . GLY A 1 70 ? 9.697 6.326 -2.789 1.00 96.88 70 GLY A CA 1
ATOM 528 C C . GLY A 1 70 ? 8.695 7.359 -2.254 1.00 96.88 70 GLY A C 1
ATOM 529 O O . GLY A 1 70 ? 7.482 7.166 -2.281 1.00 96.88 70 GLY A O 1
ATOM 530 N N . VAL A 1 71 ? 9.215 8.488 -1.761 1.00 97.81 71 VAL A N 1
ATOM 531 C CA . VAL A 1 71 ? 8.417 9.521 -1.068 1.00 97.81 71 VAL A CA 1
ATOM 532 C C . VAL A 1 71 ? 7.245 10.054 -1.909 1.00 97.81 71 VAL A C 1
ATOM 534 O O . VAL A 1 71 ? 6.131 10.072 -1.386 1.00 97.81 71 VAL A O 1
ATOM 537 N N . PRO A 1 72 ? 7.421 10.435 -3.194 1.00 97.69 72 PRO A N 1
ATOM 538 C CA . PRO A 1 72 ? 6.322 11.016 -3.968 1.00 97.69 72 PRO A CA 1
ATOM 539 C C . PRO A 1 72 ? 5.169 10.033 -4.201 1.00 97.69 72 PRO A C 1
ATOM 541 O O . PRO A 1 72 ? 4.003 10.406 -4.081 1.00 97.69 72 PRO A O 1
ATOM 544 N N . ALA A 1 73 ? 5.485 8.770 -4.507 1.00 96.94 73 ALA A N 1
ATOM 545 C CA . ALA A 1 73 ? 4.468 7.749 -4.735 1.00 96.94 73 ALA A CA 1
ATOM 546 C C . ALA A 1 73 ? 3.735 7.410 -3.435 1.00 96.94 73 ALA A C 1
ATOM 548 O O . ALA A 1 73 ? 2.509 7.339 -3.428 1.00 96.94 73 ALA A O 1
ATOM 549 N N . THR A 1 74 ? 4.464 7.264 -2.324 1.00 98.06 74 THR A N 1
ATOM 550 C CA . THR A 1 74 ? 3.860 7.005 -1.014 1.00 98.06 74 THR A CA 1
ATOM 551 C C . THR A 1 74 ? 2.892 8.117 -0.610 1.00 98.06 74 THR A C 1
ATOM 553 O O . THR A 1 74 ? 1.756 7.822 -0.246 1.00 98.06 74 THR A O 1
ATOM 556 N N . GLN A 1 75 ? 3.291 9.388 -0.736 1.00 98.19 75 GLN A N 1
ATOM 557 C CA . GLN A 1 75 ? 2.416 10.528 -0.434 1.00 98.19 75 GLN A CA 1
ATOM 558 C C . GLN A 1 75 ? 1.145 10.504 -1.287 1.00 98.19 75 GLN A C 1
ATOM 560 O O . GLN A 1 75 ? 0.041 10.573 -0.748 1.00 98.19 75 GLN A O 1
ATOM 565 N N . TYR A 1 76 ? 1.294 10.304 -2.599 1.00 98.19 76 TYR A N 1
ATOM 566 C CA . TYR A 1 76 ? 0.160 10.185 -3.512 1.00 98.19 76 TYR A CA 1
ATOM 567 C C . TYR A 1 76 ? -0.794 9.052 -3.105 1.00 98.19 76 TYR A C 1
ATOM 569 O O . TYR A 1 76 ? -2.003 9.263 -3.006 1.00 98.19 76 TYR A O 1
ATOM 577 N N . ILE A 1 77 ? -0.264 7.860 -2.815 1.00 98.19 77 ILE A N 1
ATOM 578 C CA . ILE A 1 77 ? -1.061 6.692 -2.415 1.00 98.19 77 ILE A CA 1
ATOM 579 C C . ILE A 1 77 ? -1.865 6.991 -1.143 1.00 98.19 77 ILE A C 1
ATOM 581 O O . ILE A 1 77 ? -3.060 6.695 -1.090 1.00 98.19 77 ILE A O 1
ATOM 585 N N . LEU A 1 78 ? -1.243 7.600 -0.128 1.00 97.88 78 LEU A N 1
ATOM 586 C CA . LEU A 1 78 ? -1.908 7.926 1.138 1.00 97.88 78 LEU A CA 1
ATOM 587 C C . LEU A 1 78 ? -3.005 8.983 0.963 1.00 97.88 78 LEU A C 1
ATOM 589 O O . LEU A 1 78 ? -4.078 8.862 1.557 1.00 97.88 78 LEU A O 1
ATOM 593 N N . GLU A 1 79 ? -2.766 10.002 0.139 1.00 98.19 79 GLU A N 1
ATOM 594 C CA . GLU A 1 79 ? -3.763 11.027 -0.181 1.00 98.19 79 GLU A CA 1
ATOM 595 C C . GLU A 1 79 ? -4.970 10.436 -0.916 1.00 98.19 79 GLU A C 1
ATOM 597 O O . GLU A 1 79 ? -6.114 10.660 -0.506 1.00 98.19 79 GLU A O 1
ATOM 602 N N . GLN A 1 80 ? -4.734 9.630 -1.956 1.00 98.31 80 GLN A N 1
ATOM 603 C CA . GLN A 1 80 ? -5.811 8.979 -2.706 1.00 98.31 80 GLN A CA 1
ATOM 604 C C . GLN A 1 80 ? -6.594 7.991 -1.836 1.00 98.31 80 GLN A C 1
ATOM 606 O O . GLN A 1 80 ? -7.825 7.951 -1.900 1.00 98.31 80 GLN A O 1
ATOM 611 N N . LEU A 1 81 ? -5.912 7.248 -0.960 1.00 97.56 81 LEU A N 1
ATOM 612 C CA . LEU A 1 81 ? -6.563 6.350 -0.011 1.00 97.56 81 LEU A CA 1
ATOM 613 C C . LEU A 1 81 ? -7.496 7.125 0.933 1.00 97.56 81 LEU A C 1
ATOM 615 O O . LEU A 1 81 ? -8.665 6.762 1.069 1.00 97.56 81 LEU A O 1
ATOM 619 N N . LYS A 1 82 ? -7.029 8.232 1.528 1.00 96.31 82 LYS A N 1
ATOM 620 C CA . LYS A 1 82 ? -7.854 9.100 2.392 1.00 96.31 82 LYS A CA 1
ATOM 621 C C . LYS A 1 82 ? -9.082 9.637 1.653 1.00 96.31 82 LYS A C 1
ATOM 623 O O . LYS A 1 82 ? -10.182 9.651 2.213 1.00 96.31 82 LYS A O 1
ATOM 628 N N . LEU A 1 83 ? -8.917 10.049 0.395 1.00 97.44 83 LEU A N 1
ATOM 629 C CA . LEU A 1 83 ? -10.020 10.521 -0.445 1.00 97.44 83 LEU A CA 1
ATOM 630 C C . LEU A 1 83 ? -11.060 9.423 -0.695 1.00 97.44 83 LEU A C 1
ATOM 632 O O . LEU A 1 83 ? -12.246 9.656 -0.451 1.00 97.44 83 LEU A O 1
ATOM 636 N N . LYS A 1 84 ? -10.642 8.221 -1.109 1.00 96.88 84 LYS A N 1
ATOM 637 C CA . LYS A 1 84 ? -11.561 7.101 -1.368 1.00 96.88 84 LYS A CA 1
ATOM 638 C C . LYS A 1 84 ? -12.268 6.618 -0.099 1.00 96.88 84 LYS A C 1
ATOM 640 O O . LYS A 1 84 ? -13.469 6.345 -0.132 1.00 96.88 84 LYS A O 1
ATOM 645 N N . ILE A 1 85 ? -11.582 6.575 1.046 1.00 95.44 85 ILE A N 1
ATOM 646 C CA . ILE A 1 85 ? -12.214 6.257 2.340 1.00 95.44 85 ILE A CA 1
ATOM 647 C C . ILE A 1 85 ? -13.312 7.277 2.657 1.00 95.44 85 ILE A C 1
ATOM 649 O O . ILE A 1 85 ? -14.424 6.895 3.016 1.00 95.44 85 ILE A O 1
ATOM 653 N N . LYS A 1 86 ? -13.035 8.574 2.471 1.00 95.69 86 LYS A N 1
ATOM 654 C CA . LYS A 1 86 ? -14.017 9.641 2.700 1.00 95.69 86 LYS A CA 1
ATOM 655 C C . LYS A 1 86 ? -15.220 9.544 1.756 1.00 95.69 86 LYS A C 1
ATOM 657 O O . LYS A 1 86 ? -16.340 9.789 2.191 1.00 95.69 86 LYS A O 1
ATOM 662 N N . GLN A 1 87 ? -15.000 9.199 0.488 1.00 96.50 87 GLN A N 1
ATOM 663 C CA . GLN A 1 87 ? -16.063 9.049 -0.513 1.00 96.50 87 GLN A CA 1
ATOM 664 C C . GLN A 1 87 ? -16.958 7.835 -0.243 1.00 96.50 87 GLN A C 1
ATOM 666 O O . GLN A 1 87 ? -18.171 7.916 -0.407 1.00 96.50 87 GLN A O 1
ATOM 671 N N . THR A 1 88 ? -16.365 6.720 0.183 1.00 94.94 88 THR A N 1
ATOM 672 C CA . THR A 1 88 ? -17.092 5.467 0.443 1.00 94.94 88 THR A CA 1
ATOM 673 C C . THR A 1 88 ? -17.682 5.392 1.850 1.00 94.94 88 THR A C 1
ATOM 675 O O . THR A 1 88 ? -18.605 4.619 2.088 1.00 94.94 88 THR A O 1
ATOM 678 N N . GLY A 1 89 ? -17.156 6.174 2.798 1.00 92.19 89 GLY A N 1
ATOM 679 C CA . GLY A 1 89 ? -17.513 6.080 4.215 1.00 92.19 89 GLY A CA 1
ATOM 680 C C . GLY A 1 89 ? -17.030 4.786 4.882 1.00 92.19 89 GLY A C 1
ATOM 681 O O . GLY A 1 89 ? -17.545 4.423 5.942 1.00 92.19 89 GLY A O 1
ATOM 682 N N . SER A 1 90 ? -16.070 4.086 4.268 1.00 89.25 90 SER A N 1
ATOM 683 C CA . SER A 1 90 ? -15.579 2.785 4.733 1.00 89.25 90 SER A CA 1
ATOM 684 C C . SER A 1 90 ? -14.909 2.899 6.104 1.00 89.25 90 SER A C 1
ATOM 686 O O . SER A 1 90 ? -14.043 3.745 6.314 1.00 89.25 90 SER A O 1
ATOM 688 N N . LYS A 1 91 ? -15.287 2.020 7.037 1.00 85.25 91 LYS A N 1
ATOM 689 C CA . LYS A 1 91 ? -14.664 1.904 8.374 1.00 85.25 91 LYS A CA 1
ATOM 690 C C . LYS A 1 91 ? -14.074 0.525 8.651 1.00 85.25 91 LYS A C 1
ATOM 692 O O . LYS A 1 91 ? -13.457 0.318 9.689 1.00 85.25 91 LYS A O 1
ATOM 697 N N . ASP A 1 92 ? -14.303 -0.415 7.745 1.00 90.50 92 ASP A N 1
ATOM 698 C CA . ASP A 1 92 ? -13.835 -1.786 7.861 1.00 90.50 92 ASP A CA 1
ATOM 699 C C . ASP A 1 92 ? -12.441 -1.936 7.237 1.00 90.50 92 ASP A C 1
ATOM 701 O O . ASP A 1 92 ? -12.210 -1.506 6.106 1.00 90.50 92 ASP A O 1
ATOM 705 N N . MET A 1 93 ? -11.512 -2.569 7.956 1.00 91.38 93 MET A N 1
ATOM 706 C CA . MET A 1 93 ? -10.119 -2.702 7.512 1.00 91.38 93 MET A CA 1
ATOM 707 C C . MET A 1 93 ? -9.987 -3.547 6.240 1.00 91.38 93 MET A C 1
ATOM 709 O O . MET A 1 93 ? -9.094 -3.293 5.430 1.00 91.38 93 MET A O 1
ATOM 713 N N . VAL A 1 94 ? -10.883 -4.519 6.020 1.00 92.44 94 VAL A N 1
ATOM 714 C CA . VAL A 1 94 ? -10.880 -5.327 4.790 1.00 92.44 94 VAL A CA 1
ATOM 715 C C . VAL A 1 94 ? -11.296 -4.470 3.596 1.00 92.44 94 VAL A C 1
ATOM 717 O O . VAL A 1 94 ? -10.624 -4.506 2.563 1.00 92.44 94 VAL A O 1
ATOM 720 N N . GLN A 1 95 ? -12.341 -3.652 3.746 1.00 93.69 95 GLN A N 1
ATOM 721 C CA . GLN A 1 95 ? -12.742 -2.681 2.722 1.00 93.69 95 GLN A CA 1
ATOM 722 C C . GLN A 1 95 ? -11.637 -1.659 2.440 1.00 93.69 95 GLN A C 1
ATOM 724 O O . GLN A 1 95 ? -11.298 -1.441 1.280 1.00 93.69 95 GLN A O 1
ATOM 729 N N . ILE A 1 96 ? -11.019 -1.087 3.476 1.00 95.00 96 ILE A N 1
ATOM 730 C CA . ILE A 1 96 ? -9.926 -0.113 3.328 1.00 95.00 96 ILE A CA 1
ATOM 731 C C . ILE A 1 96 ? -8.729 -0.733 2.597 1.00 95.00 96 ILE A C 1
ATOM 733 O O . ILE A 1 96 ? -8.165 -0.111 1.698 1.00 95.00 96 ILE A O 1
ATOM 737 N N . LYS A 1 97 ? -8.358 -1.976 2.921 1.00 95.19 97 LYS A N 1
ATOM 738 C CA . LYS A 1 97 ? -7.325 -2.703 2.174 1.00 95.19 97 LYS A CA 1
ATOM 739 C C . LYS A 1 97 ? -7.705 -2.858 0.697 1.00 95.19 97 LYS A C 1
ATOM 741 O O . LYS A 1 97 ? -6.842 -2.733 -0.167 1.00 95.19 97 LYS A O 1
ATOM 746 N N . GLY A 1 98 ? -8.980 -3.115 0.403 1.00 96.38 98 GLY A N 1
ATOM 747 C CA . GLY A 1 98 ? -9.508 -3.122 -0.963 1.00 96.38 98 GLY A CA 1
ATOM 748 C C . GLY A 1 98 ? -9.315 -1.780 -1.674 1.00 96.38 98 GLY A C 1
ATOM 749 O O . GLY A 1 98 ? -8.829 -1.760 -2.801 1.00 96.38 98 GLY A O 1
ATOM 750 N N . LEU A 1 99 ? -9.586 -0.665 -0.989 1.00 97.31 99 LEU A N 1
ATOM 751 C CA . LEU A 1 99 ? -9.351 0.680 -1.527 1.00 97.31 99 LEU A CA 1
ATOM 752 C C . LEU A 1 99 ? -7.865 0.946 -1.795 1.00 97.31 99 LEU A C 1
ATOM 754 O O . LEU A 1 99 ? -7.535 1.565 -2.801 1.00 97.31 99 LEU A O 1
ATOM 758 N N . LEU A 1 100 ? -6.952 0.454 -0.950 1.00 97.25 100 LEU A N 1
ATOM 759 C CA . LEU A 1 100 ? -5.512 0.554 -1.220 1.00 97.25 100 LEU A CA 1
ATOM 760 C C . LEU A 1 100 ? -5.127 -0.200 -2.503 1.00 97.25 100 LEU A C 1
ATOM 762 O O . LEU A 1 100 ? -4.348 0.312 -3.305 1.00 97.25 100 LEU A O 1
ATOM 766 N N . VAL A 1 101 ? -5.677 -1.400 -2.714 1.00 97.25 101 VAL A N 1
ATOM 767 C CA . VAL A 1 101 ? -5.458 -2.165 -3.954 1.00 97.25 101 VAL A CA 1
ATOM 768 C C . VAL A 1 101 ? -5.977 -1.392 -5.164 1.00 97.25 101 VAL A C 1
ATOM 770 O O . VAL A 1 101 ? -5.293 -1.340 -6.182 1.00 97.25 101 VAL A O 1
ATOM 773 N N . GLU A 1 102 ? -7.143 -0.760 -5.053 1.00 98.06 102 GLU A N 1
ATOM 774 C CA . GLU A 1 102 ? -7.711 0.079 -6.110 1.00 98.06 102 GLU A CA 1
ATOM 775 C C . GLU A 1 102 ? -6.797 1.267 -6.445 1.00 98.06 102 GLU A C 1
ATOM 777 O O . GLU A 1 102 ? -6.431 1.431 -7.604 1.00 98.06 102 GLU A O 1
ATOM 782 N N . VAL A 1 103 ? -6.336 2.023 -5.439 1.00 98.06 103 VAL A N 1
ATOM 783 C CA . VAL A 1 103 ? -5.398 3.150 -5.626 1.00 98.06 103 VAL A CA 1
ATOM 784 C C . VAL A 1 103 ? -4.108 2.705 -6.315 1.00 98.06 103 VAL A C 1
ATOM 786 O O . VAL A 1 103 ? -3.645 3.356 -7.248 1.00 98.06 103 VAL A O 1
ATOM 789 N N . LEU A 1 104 ? -3.519 1.592 -5.871 1.00 96.75 104 LEU A N 1
ATOM 790 C CA . LEU A 1 104 ? -2.305 1.049 -6.484 1.00 96.75 104 LEU A CA 1
ATOM 791 C C . LEU A 1 104 ? -2.552 0.612 -7.930 1.00 96.75 104 LEU A C 1
ATOM 793 O O . LEU A 1 104 ? -1.708 0.838 -8.791 1.00 96.75 104 LEU A O 1
ATOM 797 N N . THR A 1 105 ? -3.707 0.006 -8.202 1.00 96.94 105 THR A N 1
ATOM 798 C CA . THR A 1 105 ? -4.077 -0.424 -9.553 1.00 96.94 105 THR A CA 1
ATOM 799 C C . THR A 1 105 ? -4.223 0.786 -10.472 1.00 96.94 105 THR A C 1
ATOM 801 O O . THR A 1 105 ? -3.608 0.809 -11.531 1.00 96.94 105 THR A O 1
ATOM 804 N N . GLU A 1 106 ? -4.953 1.819 -10.047 1.00 97.06 106 GLU A N 1
ATOM 805 C CA . GLU A 1 106 ? -5.131 3.065 -10.804 1.00 97.06 106 GLU A CA 1
ATOM 806 C C . GLU A 1 106 ? -3.801 3.783 -11.065 1.00 97.06 106 GLU A 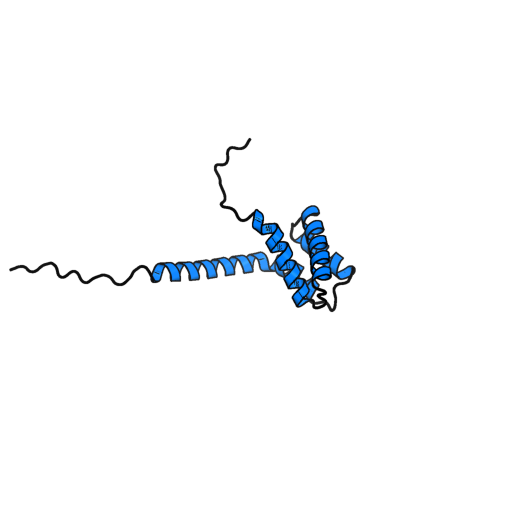C 1
ATOM 808 O O . GLU A 1 106 ? -3.582 4.298 -12.160 1.00 97.06 106 GLU A O 1
ATOM 813 N N . LEU A 1 107 ? -2.890 3.785 -10.085 1.00 96.25 107 LEU A N 1
ATOM 814 C CA . LEU A 1 107 ? -1.555 4.366 -10.231 1.00 96.25 107 LEU A CA 1
ATOM 815 C C . LEU A 1 107 ? -0.705 3.618 -11.271 1.00 96.25 107 LEU A C 1
ATOM 817 O O . LEU A 1 107 ? 0.032 4.243 -12.033 1.00 96.25 107 LEU A O 1
ATOM 821 N N . LEU A 1 108 ? -0.783 2.286 -11.292 1.00 95.12 108 LEU A N 1
ATOM 822 C CA . LEU A 1 108 ? 0.048 1.438 -12.150 1.00 95.12 108 LEU A CA 1
ATOM 823 C C . LEU A 1 108 ? -0.535 1.242 -13.554 1.00 95.12 108 LEU A C 1
ATOM 825 O O . LEU A 1 108 ? 0.224 1.048 -14.500 1.00 95.12 108 LEU A O 1
ATOM 829 N N . GLN A 1 109 ? -1.855 1.319 -13.717 1.00 95.81 109 GLN A N 1
ATOM 830 C CA . GLN A 1 109 ? -2.545 1.043 -14.979 1.00 95.81 109 GLN A CA 1
ATOM 831 C C . GLN A 1 109 ? -2.015 1.857 -16.182 1.00 95.81 109 GLN A C 1
ATOM 833 O O . GLN A 1 109 ? -1.823 1.271 -17.245 1.00 95.81 109 GLN A O 1
ATOM 838 N N . PRO A 1 110 ? -1.676 3.161 -16.073 1.00 93.81 110 PRO A N 1
ATOM 839 C CA . PRO A 1 110 ? -1.097 3.919 -17.192 1.00 93.81 110 PRO A CA 1
ATOM 840 C C . PRO A 1 110 ? 0.310 3.457 -17.619 1.00 93.81 110 PRO A C 1
ATOM 842 O O . PRO A 1 110 ? 0.818 3.866 -18.673 1.00 93.81 110 PRO A O 1
ATOM 845 N N . LEU A 1 111 ? 0.977 2.658 -16.783 1.00 91.75 111 LEU A N 1
ATOM 846 C CA . LEU A 1 111 ? 2.304 2.091 -17.029 1.00 91.75 111 LEU A CA 1
ATOM 847 C C . LEU A 1 111 ? 2.225 0.706 -17.683 1.00 91.75 111 LEU A C 1
ATOM 849 O O . LEU A 1 111 ? 3.232 0.230 -18.201 1.00 91.75 111 LEU A O 1
ATOM 853 N N . GLU A 1 112 ? 1.047 0.079 -17.696 1.00 92.44 112 GLU A N 1
ATOM 854 C CA . GLU A 1 112 ? 0.796 -1.193 -18.369 1.00 92.44 112 GLU A CA 1
ATOM 855 C C . GLU A 1 112 ? 0.764 -0.980 -19.888 1.00 92.44 112 GLU A C 1
ATOM 857 O O . GLU A 1 112 ? -0.270 -0.727 -20.504 1.00 92.44 112 GLU A O 1
ATOM 862 N N . ARG A 1 113 ? 1.945 -1.027 -20.500 1.00 88.44 113 ARG A N 1
ATOM 863 C CA . ARG A 1 113 ? 2.142 -0.906 -21.944 1.00 88.44 113 ARG A CA 1
ATOM 864 C C . ARG A 1 113 ? 3.212 -1.886 -22.401 1.00 88.44 113 ARG A C 1
ATOM 866 O O . ARG A 1 113 ? 4.063 -2.291 -21.607 1.00 88.44 113 ARG A O 1
ATOM 873 N N . GLU A 1 114 ? 3.174 -2.263 -23.676 1.00 89.06 114 GLU A N 1
ATOM 874 C CA . GLU A 1 114 ? 4.232 -3.093 -24.249 1.00 89.06 114 GLU A CA 1
ATOM 875 C C . GLU A 1 114 ? 5.587 -2.402 -24.088 1.00 89.06 114 GLU A C 1
ATOM 877 O O . GLU A 1 114 ? 5.726 -1.189 -24.279 1.00 89.06 114 GLU A O 1
ATOM 882 N N . LEU A 1 115 ? 6.585 -3.191 -23.694 1.00 83.88 115 LEU A N 1
ATOM 883 C CA . LEU A 1 115 ? 7.944 -2.704 -23.552 1.00 83.88 115 LEU A CA 1
ATOM 884 C C . LEU A 1 115 ? 8.548 -2.521 -24.947 1.00 83.88 115 LEU A C 1
ATOM 886 O O . LEU A 1 115 ? 9.035 -3.478 -25.549 1.00 83.88 115 LEU A O 1
ATOM 890 N N . ASP A 1 116 ? 8.521 -1.291 -25.453 1.00 84.19 116 ASP A N 1
ATOM 891 C CA . ASP A 1 116 ? 9.203 -0.931 -26.692 1.00 84.19 116 ASP A CA 1
ATOM 892 C C . ASP A 1 116 ? 10.692 -0.674 -26.415 1.00 84.19 116 ASP A C 1
ATOM 894 O O . ASP A 1 116 ? 11.092 0.374 -25.904 1.00 84.19 116 ASP A O 1
ATOM 898 N N . LEU A 1 117 ? 11.518 -1.670 -26.735 1.00 80.25 117 LEU A N 1
ATOM 899 C CA . LEU A 1 117 ? 12.972 -1.622 -26.568 1.00 80.25 117 LEU A CA 1
ATOM 900 C C . LEU A 1 117 ? 13.680 -0.769 -27.636 1.00 80.25 117 LEU A C 1
ATOM 902 O O . LEU A 1 117 ? 14.896 -0.600 -27.553 1.00 80.25 117 LEU A O 1
ATOM 906 N N . PHE A 1 118 ? 12.954 -0.254 -28.635 1.00 83.00 118 PHE A N 1
ATOM 907 C CA . PHE A 1 118 ? 13.519 0.445 -29.792 1.00 83.00 118 PHE A CA 1
ATOM 908 C C . PHE A 1 118 ? 13.066 1.903 -29.919 1.00 83.00 118 PHE A C 1
ATOM 910 O O . PHE A 1 118 ? 13.316 2.524 -30.956 1.00 83.00 118 PHE A O 1
ATOM 917 N N . LEU A 1 119 ? 12.456 2.483 -28.880 1.00 68.69 119 LEU A N 1
ATOM 918 C CA . LEU A 1 119 ? 12.174 3.917 -28.864 1.00 68.69 119 LEU A CA 1
ATOM 919 C C . LEU A 1 119 ? 13.483 4.712 -29.055 1.00 68.69 119 LEU A C 1
ATOM 921 O O . LEU A 1 119 ? 14.421 4.525 -28.275 1.00 68.69 119 LEU A O 1
ATOM 925 N N . PRO A 1 120 ? 13.576 5.605 -30.061 1.00 67.19 120 PRO A N 1
ATOM 926 C CA . PRO A 1 120 ? 14.728 6.479 -30.198 1.00 67.19 120 PRO A CA 1
ATOM 927 C C . PRO A 1 120 ? 14.777 7.406 -28.982 1.00 67.19 120 PRO A C 1
ATOM 929 O O . PRO A 1 120 ? 13.865 8.196 -28.743 1.00 67.19 120 PRO A O 1
ATOM 932 N N . THR A 1 121 ? 15.836 7.279 -28.187 1.00 69.50 121 THR A N 1
ATOM 933 C CA . THR A 1 121 ? 16.156 8.212 -27.106 1.00 69.50 121 THR A CA 1
ATOM 934 C C . THR A 1 121 ? 16.370 9.601 -27.708 1.00 69.50 121 THR A C 1
ATOM 936 O O . THR A 1 121 ? 17.256 9.759 -28.550 1.00 69.50 121 THR A O 1
ATOM 939 N N . HIS A 1 122 ? 15.536 10.566 -27.315 1.00 58.16 122 HIS A N 1
ATOM 940 C CA . HIS A 1 122 ? 15.717 11.986 -27.628 1.00 58.16 122 HIS A CA 1
ATOM 941 C C . HIS A 1 122 ? 16.952 12.571 -26.938 1.00 58.16 122 HIS A C 1
ATOM 943 O O . HIS A 1 122 ? 17.243 12.146 -25.796 1.00 58.16 122 HIS A O 1
#

Sequence (122 aa):
MFNLFKRKAPPSVVAGASQAAEVASRDWLGRLRSSLQRTGSSIATVFTGKWLDDDAYTELESALLMADAGVPATQYILEQLKLKIKQTGSKDMVQIKGLLVEVLTELLQPLERELDLFLPTH

Radius of gyration: 24.0 Å; chains: 1; bounding box: 34×64×72 Å